Protein AF-A0A7S0BF84-F1 (afdb_monomer_lite)

pLDDT: mean 79.16, std 13.8, range [43.97, 94.81]

Organism: NCBI:txid101924

Sequence (146 aa):
MLFAQLGYFSPVFRGALLTALIGFWVVTSFFAGFVSARTYTMLGGTQRRMVTTGSAFLLSGALFSVFFISNLVLSLAGSSAAVSFFTLLTLLLIWLVVSVPLNVLGSFFGYKMEPVELPRKVNPAHRPIPEYSFMGPTAYVIVSGV

InterPro domains:
  IPR004240 Nonaspanin (TM9SF) [PF02990] (1-146)
  IPR004240 Nonaspanin (TM9SF) [PTHR10766] (1-145)

Radius of gyration: 25.15 Å; chains: 1; bounding box: 37×59×70 Å

Structure (mmCIF, N/CA/C/O backbone):
data_AF-A0A7S0BF84-F1
#
_entry.id   AF-A0A7S0BF84-F1
#
loop_
_atom_site.group_PDB
_atom_site.id
_atom_site.type_symbol
_atom_site.label_atom_id
_atom_site.label_alt_id
_atom_site.label_comp_id
_atom_site.label_asym_id
_atom_site.label_entity_id
_atom_site.label_seq_id
_atom_site.pdbx_PDB_ins_code
_atom_site.Cartn_x
_atom_site.Cartn_y
_atom_site.Cartn_z
_atom_site.occupancy
_atom_site.B_iso_or_equiv
_atom_site.auth_seq_id
_atom_site.auth_comp_id
_atom_site.auth_asym_id
_atom_site.auth_atom_id
_atom_site.pdbx_PDB_model_num
ATOM 1 N N . MET A 1 1 ? 23.321 -20.430 3.114 1.00 50.31 1 MET A N 1
ATOM 2 C CA . MET A 1 1 ? 23.919 -21.442 2.212 1.00 50.31 1 MET A CA 1
ATOM 3 C C . MET A 1 1 ? 22.917 -22.498 1.730 1.00 50.31 1 MET A C 1
ATOM 5 O O . MET A 1 1 ? 23.032 -22.895 0.581 1.00 50.31 1 MET A O 1
ATOM 9 N N . LEU A 1 2 ? 21.870 -22.853 2.496 1.00 48.66 2 LEU A N 1
ATOM 10 C CA . LEU A 1 2 ? 20.799 -23.769 2.043 1.00 48.66 2 LEU A CA 1
ATOM 11 C C . LEU A 1 2 ? 20.032 -23.288 0.785 1.00 48.66 2 LEU A C 1
ATOM 13 O O . LEU A 1 2 ? 19.742 -24.070 -0.113 1.00 48.66 2 LEU A O 1
ATOM 17 N N . PHE A 1 3 ? 19.762 -21.982 0.676 1.00 50.94 3 PHE A N 1
ATOM 18 C CA . PHE A 1 3 ? 19.034 -21.392 -0.462 1.00 50.94 3 PHE A CA 1
ATOM 19 C C . PHE A 1 3 ? 19.830 -21.342 -1.780 1.00 50.94 3 PHE A C 1
ATOM 21 O O . PHE A 1 3 ? 19.238 -21.171 -2.841 1.00 50.94 3 PHE A O 1
ATOM 28 N N . ALA A 1 4 ? 21.156 -21.514 -1.733 1.00 50.41 4 ALA A N 1
ATOM 29 C CA . ALA A 1 4 ? 21.998 -21.564 -2.931 1.00 50.41 4 ALA A CA 1
ATOM 30 C C . ALA A 1 4 ? 22.031 -22.971 -3.564 1.00 50.41 4 ALA A C 1
ATOM 32 O O . ALA A 1 4 ? 22.228 -23.090 -4.769 1.00 50.41 4 ALA A O 1
ATOM 33 N N . GLN A 1 5 ? 21.796 -24.029 -2.775 1.00 55.88 5 GLN A N 1
ATOM 34 C CA . GLN A 1 5 ? 21.856 -25.428 -3.228 1.00 55.88 5 GLN A CA 1
ATOM 35 C C . GLN A 1 5 ? 20.520 -25.959 -3.784 1.00 55.88 5 GLN A C 1
ATOM 37 O O . GLN A 1 5 ? 20.510 -26.969 -4.476 1.00 55.88 5 GLN A O 1
ATOM 42 N N . LEU A 1 6 ? 19.404 -25.255 -3.553 1.00 57.03 6 LEU A N 1
ATOM 43 C CA . LEU A 1 6 ? 18.066 -25.598 -4.071 1.00 57.03 6 LEU A CA 1
ATOM 44 C C . LEU A 1 6 ? 17.774 -25.053 -5.488 1.00 57.03 6 LEU A C 1
ATOM 46 O O . LEU A 1 6 ? 16.629 -25.058 -5.929 1.00 57.03 6 LEU A O 1
ATOM 50 N N . GLY A 1 7 ? 18.778 -24.555 -6.217 1.00 48.75 7 GLY A N 1
ATOM 51 C CA . GLY A 1 7 ? 18.631 -24.190 -7.637 1.00 48.75 7 GLY A CA 1
ATOM 52 C C . GLY A 1 7 ? 17.864 -22.891 -7.940 1.00 48.75 7 GLY A C 1
ATOM 53 O O . GLY A 1 7 ? 17.794 -22.495 -9.100 1.00 48.75 7 GLY A O 1
ATOM 54 N N . TYR A 1 8 ? 17.364 -22.170 -6.930 1.00 50.69 8 TYR A N 1
ATOM 55 C CA . TYR A 1 8 ? 16.635 -20.900 -7.110 1.00 50.69 8 TYR A CA 1
ATOM 56 C C . TYR A 1 8 ? 17.514 -19.702 -7.524 1.00 50.69 8 TYR A C 1
ATOM 58 O O . TYR A 1 8 ? 16.990 -18.685 -7.971 1.00 50.69 8 TYR A O 1
ATOM 66 N N . PHE A 1 9 ? 18.842 -19.824 -7.420 1.00 43.97 9 PHE A N 1
ATOM 67 C CA . PHE A 1 9 ? 19.818 -18.817 -7.868 1.00 43.97 9 PHE A CA 1
ATOM 68 C C . PHE A 1 9 ? 20.526 -19.191 -9.186 1.00 43.97 9 PHE A C 1
ATOM 70 O O . PHE A 1 9 ? 21.525 -18.571 -9.547 1.00 43.97 9 PHE A O 1
ATOM 77 N N . SER A 1 10 ? 20.022 -20.180 -9.937 1.00 44.97 10 SER A N 1
ATOM 78 C CA . SER A 1 10 ? 20.491 -20.407 -11.309 1.00 44.97 10 SER A CA 1
ATOM 79 C C . SER A 1 10 ? 19.922 -19.316 -12.236 1.00 44.97 10 SER A C 1
ATOM 81 O O . SER A 1 10 ? 18.714 -19.060 -12.188 1.00 44.97 10 SER A O 1
ATOM 83 N N . PRO A 1 11 ? 20.729 -18.678 -13.112 1.00 49.19 11 PRO A N 1
ATOM 84 C CA . PRO A 1 11 ? 20.317 -17.591 -14.018 1.00 49.19 11 PRO A CA 1
ATOM 85 C C . PRO A 1 11 ? 19.217 -17.963 -15.037 1.00 49.19 11 PRO A C 1
ATOM 87 O O . PRO A 1 11 ? 18.827 -17.128 -15.852 1.00 49.19 11 PRO A O 1
ATOM 90 N N . VAL A 1 12 ? 18.690 -19.186 -14.959 1.00 48.44 12 VAL A N 1
ATOM 91 C CA . VAL A 1 12 ? 17.553 -19.727 -15.713 1.00 48.44 12 VAL A CA 1
ATOM 92 C C . VAL A 1 12 ? 16.196 -19.351 -15.073 1.00 48.44 12 VAL A C 1
ATOM 94 O O . VAL A 1 12 ? 15.194 -19.277 -15.774 1.00 48.44 12 VAL A O 1
ATOM 97 N N . PHE A 1 13 ? 16.156 -18.990 -13.779 1.00 54.31 13 PHE A N 1
ATOM 98 C CA . PHE A 1 13 ? 14.941 -18.590 -13.033 1.00 54.31 13 PHE A CA 1
ATOM 99 C C . PHE A 1 13 ? 14.792 -17.072 -12.808 1.00 54.31 13 PHE A C 1
ATOM 101 O O . PHE A 1 13 ? 14.047 -16.642 -11.926 1.00 54.31 13 PHE A O 1
ATOM 108 N N . ARG A 1 14 ? 15.479 -16.226 -13.588 1.00 55.47 14 ARG A N 1
ATOM 109 C CA . ARG A 1 14 ? 15.479 -14.754 -13.401 1.00 55.47 14 ARG A CA 1
ATOM 110 C C . ARG A 1 14 ? 14.073 -14.145 -13.308 1.00 55.47 14 ARG A C 1
ATOM 112 O O . ARG A 1 14 ? 13.854 -13.237 -12.514 1.00 55.47 14 ARG A O 1
ATOM 119 N N . GLY A 1 15 ? 13.119 -14.674 -14.073 1.00 64.69 15 GLY A N 1
ATOM 120 C CA . GLY A 1 15 ? 11.716 -14.261 -13.992 1.00 64.69 15 GLY A CA 1
ATOM 121 C C . GLY A 1 15 ? 10.994 -14.782 -12.746 1.00 64.69 15 GLY A C 1
ATOM 122 O O . GLY A 1 15 ? 10.244 -14.033 -12.130 1.00 64.69 15 GLY A O 1
ATOM 123 N N . ALA A 1 16 ? 11.262 -16.026 -12.335 1.00 73.12 16 ALA A N 1
ATOM 124 C CA . ALA A 1 16 ? 10.571 -16.672 -11.218 1.00 73.12 16 ALA A CA 1
ATOM 125 C C . ALA A 1 16 ? 10.861 -15.989 -9.872 1.00 73.12 16 ALA A C 1
ATOM 127 O O . ALA A 1 16 ? 9.954 -15.821 -9.055 1.00 73.12 16 ALA A O 1
ATOM 128 N N . LEU A 1 17 ? 12.104 -15.538 -9.660 1.00 78.38 17 LEU A N 1
ATOM 129 C CA . LEU A 1 17 ? 12.471 -14.764 -8.471 1.00 78.38 17 LEU A CA 1
ATOM 130 C C . LEU A 1 17 ? 11.733 -13.416 -8.435 1.00 78.38 17 LEU A C 1
ATOM 132 O O . LEU A 1 17 ? 11.175 -13.049 -7.404 1.00 78.38 17 LEU A O 1
ATOM 136 N N . LEU A 1 18 ? 11.679 -12.700 -9.564 1.00 77.12 18 LEU A N 1
ATOM 137 C CA . LEU A 1 18 ? 10.965 -11.423 -9.663 1.00 77.12 18 LEU A CA 1
ATOM 138 C C . LEU A 1 18 ? 9.465 -11.595 -9.407 1.00 77.12 18 LEU A C 1
ATOM 140 O O . LEU A 1 18 ? 8.887 -10.839 -8.629 1.00 77.12 18 LEU A O 1
ATOM 144 N N . THR A 1 19 ? 8.835 -12.620 -9.985 1.00 80.69 19 THR A N 1
ATOM 145 C CA . THR A 1 19 ? 7.419 -12.913 -9.727 1.00 80.69 19 THR A CA 1
ATOM 146 C C . THR A 1 19 ? 7.166 -13.323 -8.278 1.00 80.69 19 THR A C 1
ATOM 148 O O . THR A 1 19 ? 6.162 -12.909 -7.702 1.00 80.69 19 THR A O 1
ATOM 151 N N . ALA A 1 20 ? 8.081 -14.074 -7.653 1.00 84.94 20 ALA A N 1
ATOM 152 C CA . ALA A 1 20 ? 7.976 -14.441 -6.242 1.00 84.94 20 ALA A CA 1
ATOM 153 C C . ALA A 1 20 ? 8.083 -13.213 -5.323 1.00 84.94 20 ALA A C 1
ATOM 155 O O . ALA A 1 20 ? 7.303 -13.086 -4.381 1.00 84.94 20 ALA A O 1
ATOM 156 N N . LEU A 1 21 ? 8.992 -12.278 -5.622 1.00 85.00 21 LEU A N 1
ATOM 157 C CA . LEU A 1 21 ? 9.126 -11.016 -4.889 1.00 85.00 21 LEU A CA 1
ATOM 158 C C . LEU A 1 21 ? 7.877 -10.137 -5.023 1.00 85.00 21 LEU A C 1
ATOM 160 O O . LEU A 1 21 ? 7.414 -9.591 -4.025 1.00 85.00 21 LEU A O 1
ATOM 164 N N . ILE A 1 22 ? 7.295 -10.043 -6.224 1.00 85.44 22 ILE A N 1
ATOM 165 C CA . ILE A 1 22 ? 6.030 -9.323 -6.441 1.00 85.44 22 ILE A CA 1
ATOM 166 C C . ILE A 1 22 ? 4.899 -9.979 -5.638 1.00 85.44 22 ILE A C 1
ATOM 168 O O . ILE A 1 22 ? 4.145 -9.286 -4.959 1.00 85.44 22 ILE A O 1
ATOM 172 N N . GLY A 1 23 ? 4.803 -11.312 -5.652 1.00 87.06 23 GLY A N 1
ATOM 173 C CA . GLY A 1 23 ? 3.825 -12.044 -4.844 1.00 87.06 23 GLY A CA 1
ATOM 174 C C . GLY A 1 23 ? 4.000 -11.797 -3.344 1.00 87.06 23 GLY A C 1
ATOM 175 O O . GLY A 1 23 ? 3.033 -11.501 -2.644 1.00 87.06 23 GLY A O 1
ATOM 176 N N . PHE A 1 24 ? 5.240 -11.837 -2.853 1.00 88.44 24 PHE A N 1
ATOM 177 C CA . PHE A 1 24 ? 5.559 -11.533 -1.461 1.00 88.44 24 PHE A CA 1
ATOM 178 C C . PHE A 1 24 ? 5.184 -10.094 -1.083 1.00 88.44 24 PHE A C 1
ATOM 180 O O . PHE A 1 24 ? 4.622 -9.860 -0.012 1.00 88.44 24 PHE A O 1
ATOM 187 N N . TRP A 1 25 ? 5.433 -9.134 -1.974 1.00 87.19 25 TRP A N 1
ATOM 188 C CA . TRP A 1 25 ? 5.040 -7.737 -1.796 1.00 87.19 25 TRP A CA 1
ATOM 189 C C . TRP A 1 25 ? 3.513 -7.564 -1.703 1.00 87.19 25 TRP A C 1
ATOM 191 O O . TRP A 1 25 ? 3.007 -6.849 -0.833 1.00 87.19 25 TRP A O 1
ATOM 201 N N . VAL A 1 26 ? 2.749 -8.289 -2.526 1.00 89.69 26 VAL A N 1
ATOM 202 C CA . VAL A 1 26 ? 1.282 -8.310 -2.424 1.00 89.69 26 VAL A CA 1
ATOM 203 C C . VAL A 1 26 ? 0.845 -8.894 -1.077 1.00 89.69 26 VAL A C 1
ATOM 205 O O . VAL A 1 26 ? 0.072 -8.257 -0.370 1.00 89.69 26 VAL A O 1
ATOM 208 N N . VAL A 1 27 ? 1.375 -10.046 -0.656 1.00 90.19 27 VAL A N 1
ATOM 209 C CA . VAL A 1 27 ? 0.996 -10.682 0.624 1.00 90.19 27 VAL A CA 1
ATOM 210 C C . VAL A 1 27 ? 1.324 -9.790 1.823 1.00 90.19 27 VAL A C 1
ATOM 212 O O . VAL A 1 27 ? 0.500 -9.616 2.722 1.00 90.19 27 VAL A O 1
ATOM 215 N N . THR A 1 28 ? 2.503 -9.170 1.833 1.00 89.88 28 THR A N 1
ATOM 216 C CA . THR A 1 28 ? 2.903 -8.240 2.900 1.00 89.88 28 THR A CA 1
ATOM 217 C C . THR A 1 28 ? 2.033 -6.982 2.953 1.00 89.88 28 THR A C 1
ATOM 219 O O . THR A 1 28 ? 1.890 -6.407 4.031 1.00 89.88 28 THR A O 1
ATOM 222 N N . SER A 1 29 ? 1.355 -6.606 1.862 1.00 91.38 29 SER A N 1
ATOM 223 C CA . SER A 1 29 ? 0.387 -5.498 1.857 1.00 91.38 29 SER A CA 1
ATOM 224 C C . SER A 1 29 ? -0.800 -5.750 2.798 1.00 91.38 29 SER A C 1
ATOM 226 O O . SER A 1 29 ? -1.245 -4.826 3.478 1.00 91.38 29 SER A O 1
ATOM 228 N N . PHE A 1 30 ? -1.276 -6.999 2.905 1.00 92.69 30 PHE A N 1
ATOM 229 C CA . PHE A 1 30 ? -2.328 -7.377 3.858 1.00 92.69 30 PHE A CA 1
ATOM 230 C C . PHE A 1 30 ? -1.871 -7.177 5.308 1.00 92.69 30 PHE A C 1
ATOM 232 O O . PHE A 1 30 ? -2.554 -6.536 6.109 1.00 92.69 30 PHE A O 1
ATOM 239 N N . PHE A 1 31 ? -0.687 -7.700 5.640 1.00 91.75 31 PHE A N 1
ATOM 240 C CA . PHE A 1 31 ? -0.122 -7.597 6.985 1.00 91.75 31 PHE A CA 1
ATOM 241 C C . PHE A 1 31 ? 0.173 -6.146 7.368 1.00 91.75 31 PHE A C 1
ATOM 243 O O . PHE A 1 31 ? -0.101 -5.753 8.500 1.00 91.75 31 PHE A O 1
ATOM 250 N N . ALA A 1 32 ? 0.662 -5.335 6.428 1.00 92.00 32 ALA A N 1
ATOM 251 C CA . ALA A 1 32 ? 0.883 -3.911 6.645 1.00 92.00 32 ALA A CA 1
ATOM 252 C C . ALA A 1 32 ? -0.416 -3.186 7.033 1.00 92.00 32 ALA A C 1
ATOM 254 O O . ALA A 1 32 ? -0.425 -2.440 8.013 1.00 92.00 32 ALA A O 1
ATOM 255 N N . GLY A 1 33 ? -1.518 -3.454 6.322 1.00 91.88 33 GLY A N 1
ATOM 256 C CA . GLY A 1 33 ? -2.834 -2.900 6.645 1.00 91.88 33 GLY A CA 1
ATOM 257 C C . GLY A 1 33 ? -3.381 -3.377 7.991 1.00 91.88 33 GLY A C 1
ATOM 258 O O . GLY A 1 33 ? -3.952 -2.590 8.748 1.00 91.88 33 GLY A O 1
ATOM 259 N N . PHE A 1 34 ? -3.178 -4.652 8.326 1.00 92.12 34 PHE A N 1
ATOM 260 C CA . PHE A 1 34 ? -3.600 -5.219 9.607 1.00 92.12 34 PHE A CA 1
ATOM 261 C C . PHE A 1 34 ? -2.847 -4.600 10.793 1.00 92.12 34 PHE A C 1
ATOM 263 O O . PHE A 1 34 ? -3.463 -4.162 11.767 1.00 92.12 34 PHE A O 1
ATOM 270 N N . VAL A 1 35 ? -1.516 -4.527 10.706 1.00 90.75 35 VAL A N 1
ATOM 271 C CA . VAL A 1 35 ? -0.668 -3.972 11.769 1.00 90.75 35 VAL A CA 1
ATOM 272 C C . VAL A 1 35 ? -0.921 -2.474 11.934 1.00 90.75 35 VAL A C 1
ATOM 274 O O . VAL A 1 35 ? -1.099 -2.024 13.064 1.00 90.75 35 VAL A O 1
ATOM 277 N N . SER A 1 36 ? -1.028 -1.708 10.839 1.00 91.31 36 SER A N 1
ATOM 278 C CA . SER A 1 36 ? -1.312 -0.267 10.908 1.00 91.31 36 SER A CA 1
ATOM 279 C C . SER A 1 36 ? -2.646 0.016 11.605 1.00 91.31 36 SER A C 1
ATOM 281 O O . SER A 1 36 ? -2.720 0.876 12.486 1.00 91.31 36 SER A O 1
ATOM 283 N N . ALA A 1 37 ? -3.687 -0.759 11.283 1.00 90.81 37 ALA A N 1
ATOM 284 C CA . ALA A 1 37 ? -4.995 -0.650 11.911 1.00 90.81 37 ALA A CA 1
ATOM 285 C C . ALA A 1 37 ? -4.947 -0.980 13.410 1.00 90.81 37 ALA A C 1
ATOM 287 O O . ALA A 1 37 ? -5.554 -0.262 14.211 1.00 90.81 37 ALA A O 1
ATOM 288 N N . ARG A 1 38 ? -4.195 -2.015 13.809 1.00 88.19 38 ARG A N 1
ATOM 289 C CA . ARG A 1 38 ? -4.034 -2.410 15.219 1.00 88.19 38 ARG A CA 1
ATOM 290 C C . ARG A 1 38 ? -3.299 -1.342 16.017 1.00 88.19 38 ARG A C 1
ATOM 292 O O . ARG A 1 38 ? -3.821 -0.894 17.035 1.00 88.19 38 ARG A O 1
ATOM 299 N N . THR A 1 39 ? -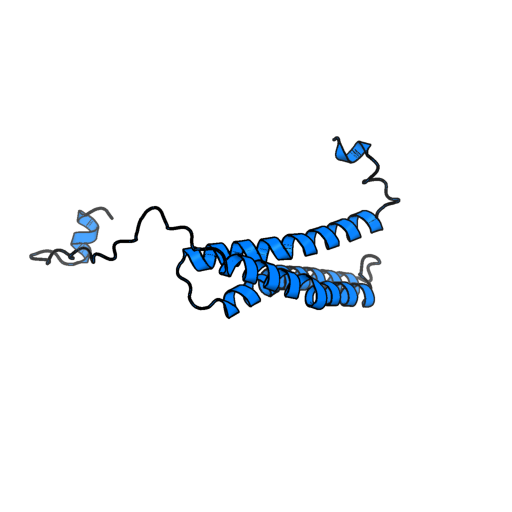2.148 -0.882 15.535 1.00 86.88 39 THR A N 1
ATOM 300 C CA . THR A 1 39 ? -1.359 0.153 16.213 1.00 86.88 39 THR A CA 1
ATOM 301 C C . THR A 1 39 ? -2.138 1.463 16.322 1.00 86.88 39 THR A C 1
ATOM 303 O O . THR A 1 39 ? -2.175 2.062 17.392 1.00 86.88 39 THR A O 1
ATOM 306 N N . TYR A 1 40 ? -2.834 1.886 15.262 1.00 88.38 40 TYR A N 1
ATOM 307 C CA . TYR A 1 40 ? -3.632 3.114 15.298 1.00 88.38 40 TYR A CA 1
ATOM 308 C C . TYR A 1 40 ? -4.814 3.030 16.272 1.00 88.38 40 TYR A C 1
ATOM 310 O O . TYR A 1 40 ? -5.122 3.996 16.969 1.00 88.38 40 TYR A O 1
ATOM 318 N N . THR A 1 41 ? -5.446 1.859 16.363 1.00 85.62 41 THR A N 1
ATOM 319 C CA . THR A 1 41 ? -6.550 1.622 17.301 1.00 85.62 41 THR A CA 1
ATOM 320 C C . THR A 1 41 ? -6.061 1.585 18.753 1.00 85.62 41 THR A C 1
ATOM 322 O O . THR A 1 41 ? -6.723 2.143 19.622 1.00 85.62 41 THR A O 1
ATOM 325 N N . MET A 1 42 ? -4.879 1.012 19.022 1.00 83.56 42 MET A N 1
ATOM 326 C CA . MET A 1 42 ? -4.246 1.038 20.355 1.00 83.56 42 MET A CA 1
ATOM 327 C C . MET A 1 42 ? -3.906 2.461 20.820 1.00 83.56 42 MET A C 1
ATOM 329 O O . MET A 1 42 ? -3.960 2.750 22.010 1.00 83.56 42 MET A O 1
ATOM 333 N N . LEU A 1 43 ? -3.585 3.362 19.888 1.00 84.12 43 LEU A N 1
ATOM 334 C CA . LEU A 1 43 ? -3.286 4.770 20.171 1.00 84.12 43 LEU A CA 1
ATOM 335 C C . LEU A 1 43 ? -4.544 5.641 20.368 1.00 84.12 43 LEU A C 1
ATOM 337 O O . LEU A 1 43 ? -4.419 6.844 20.575 1.00 84.12 43 LEU A O 1
ATOM 341 N N . GLY A 1 44 ? -5.752 5.069 20.282 1.00 80.69 44 GLY A N 1
ATOM 342 C CA . GLY A 1 44 ? -7.009 5.820 20.403 1.00 80.69 44 GLY A CA 1
ATOM 343 C C . GLY A 1 44 ? -7.335 6.693 19.185 1.00 80.69 44 GLY A C 1
ATOM 344 O O . GLY A 1 44 ? -8.114 7.639 19.285 1.00 80.69 44 GLY A O 1
ATOM 345 N N . GLY A 1 45 ? -6.738 6.401 18.026 1.00 81.31 45 GLY A N 1
ATOM 346 C CA . GLY A 1 45 ? -6.925 7.182 16.810 1.00 81.31 45 GLY A CA 1
ATOM 347 C C . GLY A 1 45 ? -8.341 7.073 16.227 1.00 81.31 45 GLY A C 1
ATOM 348 O O . GLY A 1 45 ? -8.882 5.981 16.043 1.00 81.31 45 GLY A O 1
ATOM 349 N N . THR A 1 46 ? -8.941 8.212 15.872 1.00 81.06 46 THR A N 1
ATOM 350 C CA . THR A 1 46 ? -10.307 8.291 15.319 1.00 81.06 46 THR A CA 1
ATOM 351 C C . THR A 1 46 ? -10.342 8.294 13.784 1.00 81.06 46 THR A C 1
ATOM 353 O O . THR A 1 46 ? -11.312 7.836 13.177 1.00 81.06 46 THR A O 1
ATOM 356 N N . GLN A 1 47 ? -9.272 8.736 13.116 1.00 88.38 47 GLN A N 1
ATOM 357 C CA . GLN A 1 47 ? -9.205 8.903 11.658 1.00 88.38 47 GLN A CA 1
ATOM 358 C C . GLN A 1 47 ? -8.735 7.638 10.921 1.00 88.38 47 GLN A C 1
ATOM 360 O O . GLN A 1 47 ? -7.692 7.603 10.270 1.00 88.38 47 GLN A O 1
ATOM 365 N N . ARG A 1 48 ? -9.556 6.583 10.956 1.00 86.06 48 ARG A N 1
ATOM 366 C CA . ARG A 1 48 ? -9.246 5.280 10.327 1.00 86.06 48 ARG A CA 1
ATOM 367 C C . ARG A 1 48 ? -9.031 5.354 8.812 1.00 86.06 48 ARG A C 1
ATOM 369 O O . ARG A 1 48 ? -8.163 4.671 8.273 1.00 86.06 48 ARG A O 1
ATOM 376 N N . ARG A 1 49 ? -9.798 6.208 8.119 1.00 86.75 49 ARG A N 1
ATOM 377 C CA . ARG A 1 49 ? -9.718 6.358 6.654 1.00 86.75 49 ARG A CA 1
ATOM 378 C C . ARG A 1 49 ? -8.329 6.810 6.214 1.00 86.75 49 ARG A C 1
ATOM 380 O O . ARG A 1 49 ? -7.751 6.169 5.351 1.00 86.75 49 ARG A O 1
ATOM 387 N N . MET A 1 50 ? -7.797 7.855 6.849 1.00 87.69 50 MET A N 1
ATOM 388 C CA . MET A 1 50 ? -6.516 8.460 6.481 1.00 87.69 50 MET A CA 1
ATOM 389 C C . MET A 1 50 ? -5.335 7.527 6.762 1.00 87.69 50 MET A C 1
ATOM 391 O O . MET A 1 50 ? -4.398 7.470 5.973 1.00 87.69 50 MET A O 1
ATOM 395 N N . VAL A 1 51 ? -5.404 6.742 7.840 1.00 89.81 51 VAL A N 1
ATOM 396 C CA . VAL A 1 51 ? -4.385 5.726 8.137 1.00 89.81 51 VAL A CA 1
ATOM 397 C C . VAL A 1 51 ? -4.416 4.585 7.131 1.00 89.81 51 VAL A C 1
ATOM 399 O O . VAL A 1 51 ? -3.358 4.167 6.676 1.00 89.81 51 VAL A O 1
ATOM 402 N N . THR A 1 52 ? -5.606 4.124 6.738 1.00 90.12 52 THR A N 1
ATOM 403 C CA . THR A 1 52 ? -5.749 3.031 5.764 1.00 90.12 52 THR A CA 1
ATOM 404 C C . THR A 1 52 ? -5.239 3.441 4.379 1.00 90.12 52 THR A C 1
ATOM 406 O O . THR A 1 52 ? -4.486 2.700 3.749 1.00 90.12 52 THR A O 1
ATOM 409 N N . THR A 1 53 ? -5.590 4.639 3.892 1.00 90.12 53 THR A N 1
ATOM 410 C CA . THR A 1 53 ? -5.016 5.152 2.635 1.00 90.12 53 THR A CA 1
ATOM 411 C C . THR A 1 53 ? -3.528 5.453 2.782 1.00 90.12 53 THR A C 1
ATOM 413 O O . THR A 1 53 ? -2.752 5.117 1.893 1.00 90.12 53 THR A O 1
ATOM 416 N N . GLY A 1 54 ? -3.095 6.010 3.913 1.00 89.25 54 GLY A N 1
ATOM 417 C CA . GLY A 1 54 ? -1.681 6.244 4.196 1.00 89.25 54 GLY A CA 1
ATOM 418 C C . GLY A 1 54 ? -0.849 4.961 4.127 1.00 89.25 54 GLY A C 1
ATOM 419 O O . GLY A 1 54 ? 0.162 4.930 3.428 1.00 89.25 54 GLY A O 1
ATOM 420 N N . SER A 1 55 ? -1.290 3.874 4.768 1.00 89.81 55 SER A N 1
ATOM 421 C CA . SER A 1 55 ? -0.567 2.595 4.759 1.00 89.81 55 SER A CA 1
ATOM 422 C C . SER A 1 55 ? -0.549 1.914 3.392 1.00 89.81 55 SER A C 1
ATOM 424 O O . SER A 1 55 ? 0.390 1.174 3.107 1.00 89.81 55 SER A O 1
ATOM 426 N N . ALA A 1 56 ? -1.550 2.157 2.543 1.00 89.88 56 ALA A N 1
ATOM 427 C CA . ALA A 1 56 ? -1.607 1.609 1.187 1.00 89.88 56 ALA A CA 1
ATOM 428 C C . ALA A 1 56 ? -0.738 2.379 0.179 1.00 89.88 56 ALA A C 1
ATOM 430 O O . ALA A 1 56 ? -0.180 1.769 -0.739 1.00 89.88 56 ALA A O 1
ATOM 431 N N . PHE A 1 57 ? -0.610 3.700 0.349 1.00 91.19 57 PHE A N 1
ATOM 432 C CA . PHE A 1 57 ? 0.038 4.564 -0.638 1.00 91.19 57 PHE A CA 1
ATOM 433 C C . PHE A 1 57 ? 1.437 5.043 -0.261 1.00 91.19 57 PHE A C 1
ATOM 435 O O . PHE A 1 57 ? 2.272 5.149 -1.153 1.00 91.19 57 PHE A O 1
ATOM 442 N N . LEU A 1 58 ? 1.730 5.320 1.013 1.00 89.56 58 LEU A N 1
ATOM 443 C CA . LEU A 1 58 ? 2.990 5.975 1.386 1.00 89.56 58 LEU A CA 1
ATOM 444 C C . LEU A 1 58 ? 4.209 5.114 1.049 1.00 89.56 58 LEU A C 1
ATOM 446 O O . LEU A 1 58 ? 5.086 5.552 0.308 1.00 89.56 58 LEU A O 1
ATOM 450 N N . LEU A 1 59 ? 4.254 3.879 1.554 1.00 86.88 59 LEU A N 1
ATOM 451 C CA . LEU A 1 59 ? 5.409 3.002 1.353 1.00 86.88 59 LEU A CA 1
ATOM 452 C C . LEU A 1 59 ? 5.530 2.564 -0.112 1.00 86.88 59 LEU A C 1
ATOM 454 O O . LEU A 1 59 ? 6.579 2.725 -0.732 1.00 86.88 59 LEU A O 1
ATOM 458 N N . SER A 1 60 ? 4.444 2.045 -0.681 1.00 87.88 60 SER A N 1
ATOM 459 C CA . SER A 1 60 ? 4.414 1.555 -2.060 1.00 87.88 60 SER A CA 1
ATOM 460 C C . SER A 1 60 ? 4.638 2.668 -3.087 1.00 87.88 60 SER A C 1
ATOM 462 O O . SER A 1 60 ? 5.378 2.476 -4.048 1.00 87.88 60 SER A O 1
ATOM 464 N N . GLY A 1 61 ? 4.062 3.851 -2.862 1.00 89.25 61 GLY A N 1
ATOM 465 C CA . GLY A 1 61 ? 4.241 5.016 -3.724 1.00 89.25 61 GLY A CA 1
ATOM 466 C C . GLY A 1 61 ? 5.653 5.590 -3.650 1.00 89.25 61 GLY A C 1
ATOM 467 O O . GLY A 1 61 ? 6.205 5.960 -4.685 1.00 89.25 61 GLY A O 1
ATOM 468 N N . ALA A 1 62 ? 6.282 5.600 -2.468 1.00 90.94 62 ALA A N 1
ATOM 469 C CA . ALA A 1 62 ? 7.684 5.991 -2.331 1.00 90.94 62 ALA A CA 1
ATOM 470 C C . ALA A 1 62 ? 8.610 5.028 -3.092 1.00 90.94 62 ALA A C 1
ATOM 472 O O . ALA A 1 62 ? 9.452 5.475 -3.869 1.00 90.94 62 ALA A O 1
ATOM 473 N N . LEU A 1 63 ? 8.410 3.713 -2.940 1.00 89.19 63 LEU A N 1
ATOM 474 C CA . LEU A 1 63 ? 9.180 2.698 -3.668 1.00 89.19 63 LEU A CA 1
ATOM 475 C C . LEU A 1 63 ? 9.001 2.820 -5.186 1.00 89.19 63 LEU A C 1
ATOM 477 O O . LEU A 1 63 ? 9.987 2.800 -5.923 1.00 89.19 63 LEU A O 1
ATOM 481 N N . PHE A 1 64 ? 7.762 2.998 -5.653 1.00 89.25 64 PHE A N 1
ATOM 482 C CA . PHE A 1 64 ? 7.475 3.201 -7.072 1.00 89.25 64 PHE A CA 1
ATOM 483 C C . PHE A 1 64 ? 8.123 4.483 -7.604 1.00 89.25 64 PHE A C 1
ATOM 485 O O . PHE A 1 64 ? 8.691 4.468 -8.690 1.00 89.25 64 PHE A O 1
ATOM 492 N N . SER A 1 65 ? 8.099 5.572 -6.833 1.00 90.50 65 SER A N 1
ATOM 493 C CA . SER A 1 65 ? 8.725 6.845 -7.213 1.00 90.50 65 SER A CA 1
ATOM 494 C C . SER A 1 65 ? 10.238 6.708 -7.374 1.00 90.50 65 SER A C 1
ATOM 496 O O . SER A 1 65 ? 10.786 7.136 -8.387 1.00 90.50 65 SER A O 1
ATOM 498 N N . VAL A 1 66 ? 10.914 6.066 -6.414 1.00 91.56 66 VAL A N 1
ATOM 499 C CA . VAL A 1 66 ? 12.359 5.807 -6.502 1.00 91.56 66 VAL A CA 1
ATOM 500 C C . VAL A 1 66 ? 12.669 4.944 -7.722 1.00 91.56 66 VAL A C 1
ATOM 502 O O . VAL A 1 66 ? 13.529 5.305 -8.522 1.00 91.56 66 VAL A O 1
ATOM 505 N N . PHE A 1 67 ? 11.925 3.852 -7.914 1.00 88.69 67 PHE A N 1
ATOM 506 C CA . PHE A 1 67 ? 12.092 2.974 -9.069 1.00 88.69 67 PHE A CA 1
ATOM 507 C C . PHE A 1 67 ? 11.866 3.705 -10.397 1.00 88.69 67 PHE A C 1
ATOM 509 O O . PHE A 1 67 ? 12.640 3.536 -11.336 1.00 88.69 67 PHE A O 1
ATOM 516 N N . PHE A 1 68 ? 10.842 4.554 -10.472 1.00 89.25 68 PHE A N 1
ATOM 517 C CA . PHE A 1 68 ? 10.519 5.346 -11.651 1.00 89.25 68 PHE A CA 1
ATOM 518 C C . PHE A 1 68 ? 11.627 6.349 -11.986 1.00 89.25 68 PHE A C 1
ATOM 520 O O . PHE A 1 68 ? 12.044 6.427 -13.139 1.00 89.25 68 PHE A O 1
ATOM 527 N N . ILE A 1 69 ? 12.155 7.066 -10.988 1.00 90.88 69 ILE A N 1
ATOM 528 C CA . ILE A 1 69 ? 13.275 7.998 -11.176 1.00 90.88 69 ILE A CA 1
ATOM 529 C C . ILE A 1 69 ? 14.523 7.239 -11.638 1.00 90.88 69 ILE A C 1
ATOM 531 O O . ILE A 1 69 ? 15.153 7.641 -12.615 1.00 90.88 69 ILE A O 1
ATOM 535 N N . SER A 1 70 ? 14.861 6.115 -10.998 1.00 89.69 70 SER A N 1
ATOM 536 C CA . SER A 1 70 ? 15.974 5.266 -11.436 1.00 89.69 70 SER A CA 1
ATOM 537 C C . SER A 1 70 ? 15.786 4.776 -12.875 1.00 89.69 70 SER A C 1
ATOM 539 O O . SER A 1 70 ? 16.729 4.821 -13.664 1.00 89.69 70 SER A O 1
ATOM 541 N N . ASN A 1 71 ? 14.568 4.370 -13.247 1.00 89.62 71 ASN A N 1
ATOM 542 C CA . ASN A 1 71 ? 14.251 3.943 -14.606 1.00 89.62 71 ASN A CA 1
ATOM 543 C C . ASN A 1 71 ? 14.363 5.087 -15.625 1.00 89.62 71 ASN A C 1
ATOM 545 O O . ASN A 1 71 ? 14.827 4.871 -16.741 1.00 89.62 71 ASN A O 1
ATOM 549 N N . LEU A 1 72 ? 13.981 6.308 -15.243 1.00 88.06 72 LEU A N 1
ATOM 550 C CA . LEU A 1 72 ? 14.111 7.499 -16.081 1.00 88.06 72 LEU A CA 1
ATOM 551 C C . LEU A 1 72 ? 15.587 7.818 -16.354 1.00 88.06 72 LEU A C 1
ATOM 553 O O . LEU A 1 72 ? 15.960 8.041 -17.504 1.00 88.06 72 LEU A O 1
ATOM 557 N N . VAL A 1 73 ? 16.444 7.750 -15.331 1.00 89.88 73 VAL A N 1
ATOM 558 C CA . VAL A 1 73 ? 17.901 7.925 -15.481 1.00 89.88 73 VAL A CA 1
ATOM 559 C C . VAL A 1 73 ? 18.500 6.850 -16.395 1.00 89.88 73 VAL A C 1
ATOM 561 O O . VAL A 1 73 ? 19.269 7.169 -17.299 1.00 89.88 73 VAL A O 1
ATOM 564 N N . LEU A 1 74 ? 18.115 5.583 -16.209 1.00 88.38 74 LEU A N 1
ATOM 565 C CA . LEU A 1 74 ? 18.549 4.463 -17.056 1.00 88.38 74 LEU A CA 1
ATOM 566 C C . LEU A 1 74 ? 18.121 4.636 -18.518 1.00 88.38 74 LEU A C 1
ATOM 568 O O . LEU A 1 74 ? 18.903 4.349 -19.425 1.00 88.38 74 LEU A O 1
ATOM 572 N N . SER A 1 75 ? 16.900 5.130 -18.736 1.00 85.31 75 SER A N 1
ATOM 573 C CA . SER A 1 75 ? 16.368 5.409 -20.068 1.00 85.31 75 SER A CA 1
ATOM 574 C C . SER A 1 75 ? 17.127 6.543 -20.759 1.00 85.31 75 SER A C 1
ATOM 576 O O . SER A 1 75 ? 17.411 6.432 -21.947 1.00 85.31 75 SER A O 1
ATOM 578 N N . LEU A 1 76 ? 17.480 7.612 -20.036 1.00 85.94 76 LEU A N 1
ATOM 579 C CA . LEU A 1 76 ? 18.285 8.717 -20.576 1.00 85.94 76 LEU A CA 1
ATOM 580 C C . LEU A 1 76 ? 19.715 8.279 -20.914 1.00 85.94 76 LEU A C 1
ATOM 582 O O . LEU A 1 76 ? 20.280 8.738 -21.902 1.00 85.94 76 LEU A O 1
ATOM 586 N N . ALA A 1 77 ? 20.286 7.367 -20.126 1.00 86.81 77 ALA A N 1
ATOM 587 C CA . ALA A 1 77 ? 21.608 6.797 -20.372 1.00 86.81 77 ALA A CA 1
ATOM 588 C C . ALA A 1 77 ? 21.639 5.779 -21.533 1.00 86.81 77 ALA A C 1
ATOM 590 O O . ALA A 1 77 ? 22.699 5.224 -21.820 1.00 86.81 77 ALA A O 1
ATOM 591 N N . GLY A 1 78 ? 20.499 5.487 -22.177 1.00 80.50 78 GLY A N 1
ATOM 592 C CA . GLY A 1 78 ? 20.404 4.491 -23.250 1.00 80.50 78 GLY A CA 1
ATOM 593 C C . GLY A 1 78 ? 20.712 3.061 -22.792 1.00 80.50 78 GLY A C 1
ATOM 594 O O . GLY A 1 78 ? 21.079 2.212 -23.602 1.00 80.50 78 GLY A O 1
ATOM 595 N N . SER A 1 79 ? 20.605 2.786 -21.489 1.00 79.81 79 SER A N 1
ATOM 596 C CA . SER A 1 79 ? 20.987 1.497 -20.916 1.00 79.81 79 SER A CA 1
ATOM 597 C C . SER A 1 79 ? 19.961 0.416 -21.250 1.00 79.81 79 SER A C 1
ATOM 599 O O . SER A 1 79 ? 18.761 0.601 -21.055 1.00 79.81 79 SER A O 1
ATOM 601 N N . SER A 1 80 ? 20.426 -0.769 -21.656 1.00 74.12 80 SER A N 1
ATOM 602 C CA . SER A 1 80 ? 19.570 -1.950 -21.871 1.00 74.12 80 SER A CA 1
ATOM 603 C C . SER A 1 80 ? 18.932 -2.495 -20.584 1.00 74.12 80 SER A C 1
ATOM 605 O O . SER A 1 80 ? 18.120 -3.412 -20.648 1.00 74.12 80 SER A O 1
ATOM 607 N N . ALA A 1 81 ? 19.295 -1.949 -19.418 1.00 74.56 81 ALA A N 1
ATOM 608 C CA . ALA A 1 81 ? 18.638 -2.230 -18.145 1.00 74.56 81 ALA A CA 1
ATOM 609 C C . ALA A 1 81 ? 17.387 -1.361 -17.899 1.00 74.56 81 ALA A C 1
ATOM 611 O O . ALA A 1 81 ? 16.714 -1.551 -16.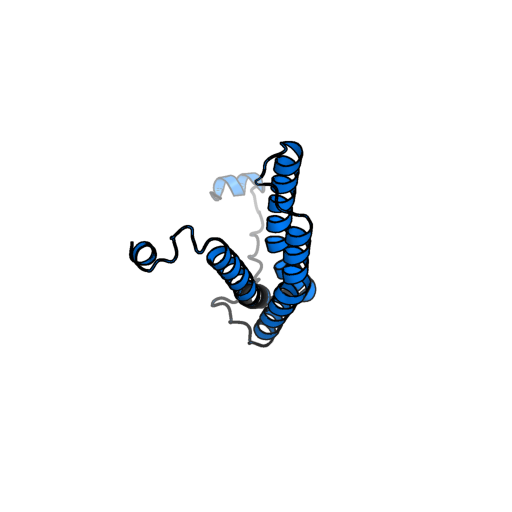885 1.00 74.56 81 ALA A O 1
ATOM 612 N N . ALA A 1 82 ? 17.065 -0.420 -18.797 1.00 81.50 82 ALA A N 1
ATOM 613 C CA . ALA A 1 82 ? 15.816 0.328 -18.735 1.00 81.50 82 ALA A CA 1
ATOM 614 C C . ALA A 1 82 ? 14.621 -0.621 -18.906 1.00 81.50 82 ALA A C 1
ATOM 616 O O . ALA A 1 82 ? 14.530 -1.404 -19.854 1.00 81.50 82 ALA A O 1
ATOM 617 N N . VAL A 1 83 ? 13.692 -0.551 -17.962 1.00 81.38 83 VAL A N 1
ATOM 618 C CA . VAL A 1 83 ? 12.491 -1.375 -17.940 1.00 81.38 83 VAL A CA 1
ATOM 619 C C . VAL A 1 83 ? 11.474 -0.810 -18.928 1.00 81.38 83 VAL A C 1
ATOM 621 O O . VAL A 1 83 ? 11.252 0.400 -19.003 1.00 81.38 83 VAL A O 1
ATOM 624 N N . SER A 1 84 ? 10.842 -1.705 -19.691 1.00 84.12 84 SER A N 1
ATOM 625 C CA . SER A 1 84 ? 9.847 -1.327 -20.696 1.00 84.12 84 SER A CA 1
ATOM 626 C C . SER A 1 84 ? 8.622 -0.646 -20.068 1.00 84.12 84 SER A C 1
ATOM 628 O O . SER A 1 84 ? 8.217 -0.962 -18.945 1.00 84.12 84 SER A O 1
ATOM 630 N N . PHE A 1 85 ? 7.976 0.249 -20.822 1.00 82.38 85 PHE A N 1
ATOM 631 C CA . PHE A 1 85 ? 6.773 0.963 -20.377 1.00 82.38 85 PHE A CA 1
ATOM 632 C C . PHE A 1 85 ? 5.646 0.019 -19.915 1.00 82.38 85 PHE A C 1
ATOM 634 O O . PHE A 1 85 ? 5.002 0.260 -18.895 1.00 82.38 85 PHE A O 1
ATOM 641 N N . PHE A 1 86 ? 5.447 -1.101 -20.614 1.00 85.19 86 PHE A N 1
ATOM 642 C CA . PHE A 1 86 ? 4.425 -2.091 -20.261 1.00 85.19 86 PHE A CA 1
ATOM 643 C C . PHE A 1 86 ? 4.675 -2.755 -18.904 1.00 85.19 86 PHE A C 1
ATOM 645 O O . PHE A 1 86 ? 3.729 -3.034 -18.166 1.00 85.19 86 PHE A O 1
ATOM 652 N N . THR A 1 87 ? 5.936 -2.983 -18.537 1.00 87.38 87 THR A N 1
ATOM 653 C CA . THR A 1 87 ? 6.283 -3.556 -17.231 1.00 87.38 87 THR A CA 1
ATOM 654 C C . THR A 1 87 ? 5.981 -2.571 -16.100 1.00 87.38 87 THR A C 1
ATOM 656 O O . THR A 1 87 ? 5.429 -2.975 -15.077 1.00 87.38 87 THR A O 1
ATOM 659 N N . LEU A 1 88 ? 6.267 -1.277 -16.295 1.00 87.94 88 LEU A N 1
ATOM 660 C CA . LEU A 1 88 ? 5.894 -0.222 -15.345 1.00 87.94 88 LEU A CA 1
ATOM 661 C C . LEU A 1 88 ? 4.376 -0.142 -15.154 1.00 87.94 88 LEU A C 1
ATOM 663 O O . LEU A 1 88 ? 3.901 -0.094 -14.020 1.00 87.94 88 LEU A O 1
ATOM 667 N N . LEU A 1 89 ? 3.614 -0.187 -16.251 1.00 89.88 89 LEU A N 1
ATOM 668 C CA . LEU A 1 89 ? 2.153 -0.198 -16.203 1.00 89.88 89 LEU A CA 1
ATOM 669 C C . LEU A 1 89 ? 1.616 -1.441 -15.479 1.00 89.88 89 LEU A C 1
ATOM 671 O O . LEU A 1 89 ? 0.699 -1.339 -14.671 1.00 89.88 89 LEU A O 1
ATOM 675 N N . THR A 1 90 ? 2.215 -2.609 -15.718 1.00 90.25 90 THR A N 1
ATOM 676 C CA . THR A 1 90 ? 1.834 -3.861 -15.046 1.00 90.25 90 THR A CA 1
ATOM 677 C C . THR A 1 90 ? 2.051 -3.771 -13.534 1.00 90.25 90 THR A C 1
ATOM 679 O O . THR A 1 90 ? 1.159 -4.121 -12.766 1.00 90.25 90 THR A O 1
ATOM 682 N N . LEU A 1 91 ? 3.201 -3.249 -13.092 1.00 89.31 91 LEU A N 1
ATOM 683 C CA . LEU A 1 91 ? 3.485 -3.006 -11.673 1.00 89.31 91 LEU A CA 1
ATOM 684 C C . LEU A 1 91 ? 2.470 -2.043 -11.044 1.00 89.31 91 LEU A C 1
ATOM 686 O O . LEU A 1 91 ? 1.965 -2.310 -9.954 1.00 89.31 91 LEU A O 1
ATOM 690 N N . LEU A 1 92 ? 2.128 -0.962 -11.751 1.00 90.75 92 LEU A N 1
ATOM 691 C CA . LEU A 1 92 ? 1.120 0.003 -11.310 1.00 90.75 92 LEU A CA 1
ATOM 692 C C . LEU A 1 92 ? -0.265 -0.648 -11.159 1.00 90.75 92 LEU A C 1
ATOM 694 O O . LEU A 1 92 ? -0.953 -0.417 -10.168 1.00 90.75 92 LEU A O 1
ATOM 698 N N . LEU A 1 93 ? -0.669 -1.495 -12.109 1.00 92.25 93 LEU A N 1
ATOM 699 C CA . LEU A 1 93 ? -1.948 -2.205 -12.051 1.00 92.25 93 LEU A CA 1
ATOM 700 C C . LEU A 1 93 ? -1.991 -3.213 -10.901 1.00 92.25 93 LEU A C 1
ATOM 702 O O . LEU A 1 93 ? -2.969 -3.238 -10.161 1.00 92.25 93 LEU A O 1
ATOM 706 N N . ILE A 1 94 ? -0.932 -4.001 -10.693 1.00 91.56 94 ILE A N 1
ATOM 707 C CA . ILE A 1 94 ? -0.852 -4.929 -9.552 1.00 91.56 94 ILE A CA 1
ATOM 708 C C . ILE A 1 94 ? -0.943 -4.150 -8.234 1.00 91.56 94 ILE A C 1
ATOM 710 O O . ILE A 1 94 ? -1.628 -4.580 -7.301 1.00 91.56 94 ILE A O 1
ATOM 714 N N . TRP A 1 95 ? -0.306 -2.979 -8.161 1.00 89.88 95 TRP A N 1
ATOM 715 C CA . TRP A 1 95 ? -0.400 -2.119 -6.990 1.00 89.88 95 TRP A CA 1
ATOM 716 C C . TRP A 1 95 ? -1.832 -1.655 -6.721 1.00 89.88 95 TRP A C 1
ATOM 718 O O . TRP A 1 95 ? -2.368 -1.917 -5.645 1.00 89.88 95 TRP A O 1
ATOM 728 N N . LEU A 1 96 ? -2.465 -1.001 -7.695 1.00 92.38 96 LEU A N 1
ATOM 729 C CA . LEU A 1 96 ? -3.769 -0.367 -7.506 1.00 92.38 96 LEU A CA 1
ATOM 730 C C . LEU A 1 96 ? -4.921 -1.378 -7.419 1.00 92.38 96 LEU A C 1
ATOM 732 O O . LEU A 1 96 ? -5.846 -1.180 -6.636 1.00 92.38 96 LEU A O 1
ATOM 736 N N . VAL A 1 97 ? -4.872 -2.458 -8.202 1.00 93.00 97 VAL A N 1
ATOM 737 C CA . VAL A 1 97 ? -5.974 -3.430 -8.326 1.00 93.00 97 VAL A CA 1
ATOM 738 C C . VAL A 1 97 ? -5.879 -4.548 -7.294 1.00 93.00 97 VAL A C 1
ATOM 740 O O . VAL A 1 97 ? -6.907 -5.092 -6.905 1.00 93.00 97 VAL A O 1
ATOM 743 N N . VAL A 1 98 ? -4.674 -4.908 -6.839 1.00 92.38 98 VAL A N 1
ATOM 744 C CA . VAL A 1 98 ? -4.486 -6.045 -5.924 1.00 92.38 98 VAL A CA 1
ATOM 745 C C . VAL A 1 98 ? -3.965 -5.588 -4.567 1.00 92.38 98 VAL A C 1
ATOM 747 O O . VAL A 1 98 ? -4.623 -5.812 -3.556 1.00 92.38 98 VAL A O 1
ATOM 750 N N . SER A 1 99 ? -2.811 -4.919 -4.520 1.00 91.56 99 SER A N 1
ATOM 751 C CA . SER A 1 99 ? -2.163 -4.555 -3.248 1.00 91.56 99 SER A CA 1
ATOM 752 C C . SER A 1 99 ? -3.000 -3.569 -2.421 1.00 91.56 99 SER A C 1
ATOM 754 O O . SER A 1 99 ? -3.201 -3.802 -1.228 1.00 91.56 99 SER A O 1
ATOM 756 N N . VAL A 1 100 ? -3.551 -2.515 -3.036 1.00 92.94 100 VAL A N 1
ATOM 757 C CA . VAL A 1 100 ? -4.396 -1.522 -2.348 1.00 92.94 100 VAL A CA 1
ATOM 758 C C . VAL A 1 100 ? -5.649 -2.150 -1.716 1.00 92.94 100 VAL A C 1
ATOM 760 O O . VAL A 1 100 ? -5.814 -2.001 -0.503 1.00 92.94 100 VAL A O 1
ATOM 763 N N . PRO A 1 101 ? -6.526 -2.871 -2.446 1.00 92.88 101 PRO A N 1
ATOM 764 C CA . PRO A 1 101 ? -7.703 -3.476 -1.823 1.00 92.88 101 PRO A CA 1
ATOM 765 C C . PRO A 1 101 ? -7.336 -4.549 -0.798 1.00 92.88 101 PRO A C 1
ATOM 767 O O . PRO A 1 101 ? -8.022 -4.673 0.214 1.00 92.88 101 PRO A O 1
ATOM 770 N N . LEU A 1 102 ? -6.236 -5.280 -0.997 1.00 92.56 102 LEU A N 1
ATOM 771 C CA . LEU A 1 102 ? -5.771 -6.261 -0.020 1.00 92.56 102 LEU A CA 1
ATOM 772 C C . LEU A 1 102 ? -5.282 -5.601 1.282 1.00 92.56 102 LEU A C 1
ATOM 774 O O . LEU A 1 102 ? -5.543 -6.115 2.368 1.00 92.56 102 LEU A O 1
ATOM 778 N N . ASN A 1 103 ? -4.627 -4.441 1.194 1.00 94.81 103 ASN A N 1
ATOM 779 C CA . ASN A 1 103 ? -4.233 -3.639 2.355 1.00 94.81 103 ASN A CA 1
ATOM 780 C C . ASN A 1 103 ? -5.468 -3.127 3.111 1.00 94.81 103 ASN A C 1
ATOM 782 O O . ASN A 1 103 ? -5.581 -3.335 4.318 1.00 94.81 103 ASN A O 1
ATOM 786 N N . VAL A 1 104 ? -6.448 -2.571 2.388 1.00 93.00 104 VAL A N 1
ATOM 787 C CA . VAL A 1 104 ? -7.736 -2.139 2.959 1.00 93.00 104 VAL A CA 1
ATOM 788 C C . VAL A 1 104 ? -8.447 -3.302 3.655 1.00 93.00 104 VAL A C 1
ATOM 790 O O . VAL A 1 104 ? -8.977 -3.130 4.753 1.00 93.00 104 VAL A O 1
ATOM 793 N N . LEU A 1 105 ? -8.428 -4.495 3.054 1.00 94.06 105 LEU A N 1
ATOM 794 C CA . LEU A 1 105 ? -8.994 -5.704 3.645 1.00 94.06 105 LEU A CA 1
ATOM 795 C C . LEU A 1 105 ? -8.271 -6.086 4.947 1.00 94.06 105 LEU A C 1
ATOM 797 O O . LEU A 1 105 ? -8.927 -6.368 5.949 1.00 94.06 105 LEU A O 1
ATOM 801 N N . GLY A 1 106 ? -6.937 -6.032 4.967 1.00 91.56 106 GLY A N 1
ATOM 802 C CA . GLY A 1 106 ? -6.134 -6.232 6.177 1.00 91.56 106 GLY A CA 1
ATOM 803 C C . GLY A 1 106 ? -6.485 -5.236 7.282 1.00 91.56 106 GLY A C 1
ATOM 804 O O . GLY A 1 106 ? -6.729 -5.632 8.424 1.00 91.56 106 GLY A O 1
ATOM 805 N N . SER A 1 107 ? -6.607 -3.951 6.941 1.00 91.62 107 SER A N 1
ATOM 806 C CA . SER A 1 107 ? -7.026 -2.912 7.886 1.00 91.62 107 SER A CA 1
ATOM 807 C C . SER A 1 107 ? -8.449 -3.124 8.399 1.00 91.62 107 SER A C 1
ATOM 809 O O . SER A 1 107 ? -8.702 -2.941 9.588 1.00 91.62 107 SER A O 1
ATOM 811 N N . PHE A 1 108 ? -9.377 -3.574 7.550 1.00 90.69 108 PHE A N 1
ATOM 812 C CA . PHE A 1 108 ? -10.749 -3.890 7.953 1.00 90.69 108 PHE A CA 1
ATOM 813 C C . PHE A 1 108 ? -10.801 -4.991 9.021 1.00 90.69 108 PHE A C 1
ATOM 815 O O . PHE A 1 108 ? -11.500 -4.837 10.025 1.00 90.69 108 PHE A O 1
ATOM 822 N N . PHE A 1 109 ? -10.027 -6.069 8.853 1.00 90.81 109 PHE A N 1
ATOM 823 C CA . PHE A 1 109 ? -9.898 -7.101 9.885 1.00 90.81 109 PHE A CA 1
ATOM 824 C C . PHE A 1 109 ? -9.215 -6.570 11.151 1.00 90.81 109 PHE A C 1
ATOM 826 O O . PHE A 1 109 ? -9.658 -6.884 12.255 1.00 90.81 109 PHE A O 1
ATOM 833 N N . GLY A 1 110 ? -8.199 -5.716 11.008 1.00 86.81 110 GLY A N 1
ATOM 834 C CA . GLY A 1 110 ? -7.512 -5.087 12.138 1.00 86.81 110 GLY A CA 1
ATOM 835 C C . GLY A 1 110 ? -8.422 -4.194 12.989 1.00 86.81 110 GLY A C 1
ATOM 836 O O . GLY A 1 110 ? -8.298 -4.200 14.211 1.00 86.81 110 GLY A O 1
ATOM 837 N N . TYR A 1 111 ? -9.370 -3.480 12.370 1.00 87.00 111 TYR A N 1
ATOM 838 C CA . TYR A 1 111 ? -10.331 -2.616 13.070 1.00 87.00 111 TYR A CA 1
ATOM 839 C C . TYR A 1 111 ? -11.503 -3.355 13.722 1.00 87.00 111 TYR A C 1
ATOM 841 O O . TYR A 1 111 ? -12.155 -2.781 14.595 1.00 87.00 111 TYR A O 1
ATOM 849 N N . LYS A 1 112 ? -11.814 -4.581 13.284 1.00 84.38 112 LYS A N 1
ATOM 850 C CA . LYS A 1 112 ? -12.865 -5.409 13.899 1.00 84.38 112 LYS A CA 1
ATOM 851 C C . LYS A 1 112 ? -12.432 -6.036 15.220 1.00 84.38 112 LYS A C 1
ATOM 853 O O . LYS A 1 112 ? -13.287 -6.389 16.022 1.00 84.38 112 LYS A O 1
ATOM 858 N N . MET A 1 113 ? -11.131 -6.215 15.421 1.00 82.44 113 MET A N 1
ATOM 859 C CA . MET A 1 113 ? -10.597 -6.797 16.648 1.00 82.44 113 MET A CA 1
ATOM 860 C C . MET A 1 113 ? -10.577 -5.765 17.772 1.00 82.44 113 MET A C 1
ATOM 862 O O . MET A 1 113 ? -10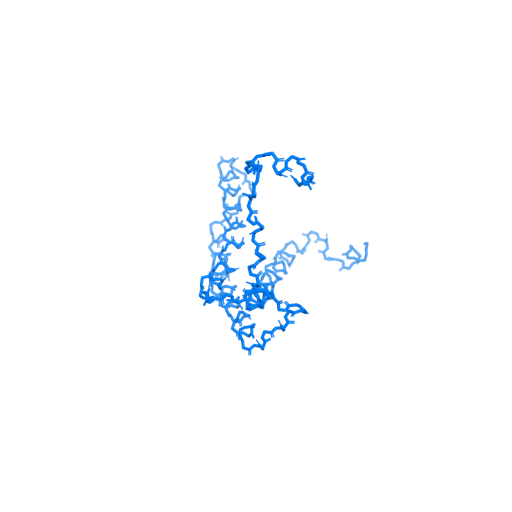.227 -4.605 17.549 1.00 82.44 113 MET A O 1
ATOM 866 N N . GLU A 1 114 ? -10.903 -6.208 18.985 1.00 74.38 114 GLU A N 1
ATOM 867 C CA . GLU A 1 114 ? -10.906 -5.347 20.166 1.00 74.38 114 GLU A CA 1
ATOM 868 C C . GLU A 1 114 ? -9.515 -4.728 20.402 1.00 74.38 114 GLU A C 1
ATOM 870 O O . GLU A 1 114 ? -8.494 -5.419 20.233 1.00 74.38 114 GLU A O 1
ATOM 875 N N . PRO A 1 115 ? -9.438 -3.426 20.742 1.00 72.69 115 PRO A N 1
ATOM 876 C CA . PRO A 1 115 ? -8.176 -2.774 21.060 1.00 72.69 115 PRO A CA 1
ATOM 877 C C . PRO A 1 115 ? -7.498 -3.508 22.217 1.00 72.69 115 PRO A C 1
ATOM 879 O O . PRO A 1 115 ? -8.137 -3.817 23.217 1.00 72.69 115 PRO A O 1
ATOM 882 N N . VAL A 1 116 ? -6.196 -3.774 22.098 1.00 72.00 116 VAL A N 1
ATOM 883 C CA . VAL A 1 116 ? -5.439 -4.282 23.248 1.00 72.00 116 VAL A CA 1
ATOM 884 C C . VAL A 1 116 ? -5.374 -3.166 24.279 1.00 72.00 116 VAL A C 1
ATOM 886 O O . VAL A 1 116 ? -4.886 -2.076 23.969 1.00 72.00 116 VAL A O 1
ATOM 889 N N . GLU A 1 117 ? -5.869 -3.432 25.485 1.00 66.25 117 GLU A N 1
ATOM 890 C CA . GLU A 1 117 ? -5.740 -2.498 26.596 1.00 66.25 117 GLU A CA 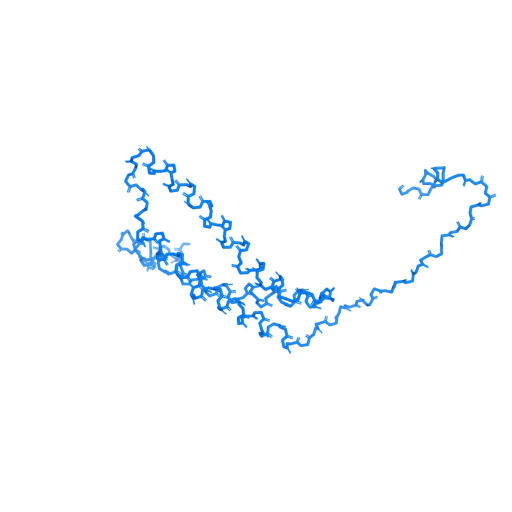1
ATOM 891 C C . GLU A 1 117 ? -4.255 -2.285 26.906 1.00 66.25 117 GLU A C 1
ATOM 893 O O . GLU A 1 117 ? -3.505 -3.228 27.171 1.00 66.25 117 GLU A O 1
ATOM 898 N N . LEU A 1 118 ? -3.808 -1.031 26.838 1.00 66.62 118 LEU A N 1
ATOM 899 C CA . LEU A 1 118 ? -2.444 -0.687 27.215 1.00 66.62 118 LEU A CA 1
ATOM 900 C C . LEU A 1 118 ? -2.266 -0.934 28.725 1.00 66.62 118 LEU A C 1
ATOM 902 O O . LEU A 1 118 ? -3.124 -0.526 29.511 1.00 66.62 118 LEU A O 1
ATOM 906 N N . PRO A 1 119 ? -1.135 -1.525 29.163 1.00 69.81 119 PRO A N 1
ATOM 907 C CA . PRO A 1 119 ? -0.911 -1.924 30.559 1.00 69.81 119 PRO A CA 1
ATOM 908 C C . PRO A 1 119 ? -0.927 -0.751 31.552 1.00 69.81 119 PRO A C 1
ATOM 910 O O . PRO A 1 119 ? -1.029 -0.956 32.760 1.00 69.81 119 PRO A O 1
ATOM 913 N N . ARG A 1 120 ? -0.851 0.493 31.065 1.00 58.28 120 ARG A N 1
ATOM 914 C CA . ARG A 1 120 ? -1.183 1.689 31.839 1.00 58.28 120 ARG A CA 1
ATOM 915 C C . ARG A 1 120 ? -2.227 2.509 31.101 1.00 58.28 120 ARG A C 1
ATOM 917 O O . ARG A 1 120 ? -1.971 2.992 30.000 1.00 58.28 120 ARG A O 1
ATOM 924 N N . LYS A 1 121 ? -3.343 2.786 31.778 1.00 60.25 121 LYS A N 1
ATOM 925 C CA . LYS A 1 121 ? -4.151 3.971 31.480 1.00 60.25 121 LYS A CA 1
ATOM 926 C C . LYS A 1 121 ? -3.257 5.183 31.733 1.00 60.25 121 LYS A C 1
ATOM 928 O O . LYS A 1 121 ? -2.725 5.332 32.835 1.00 60.25 121 LYS A O 1
ATOM 933 N N . VAL A 1 122 ? -3.033 6.011 30.715 1.00 59.62 122 VAL A N 1
ATOM 934 C CA . VAL A 1 122 ? -2.359 7.299 30.898 1.00 59.62 122 VAL A CA 1
ATOM 935 C C . VAL A 1 122 ? -3.279 8.102 31.802 1.00 59.62 122 VAL A C 1
ATOM 937 O O . VAL A 1 122 ? -4.318 8.554 31.345 1.00 59.62 122 VAL A O 1
ATOM 940 N N . ASN A 1 123 ? -2.971 8.184 33.096 1.00 61.31 123 ASN A N 1
ATOM 941 C C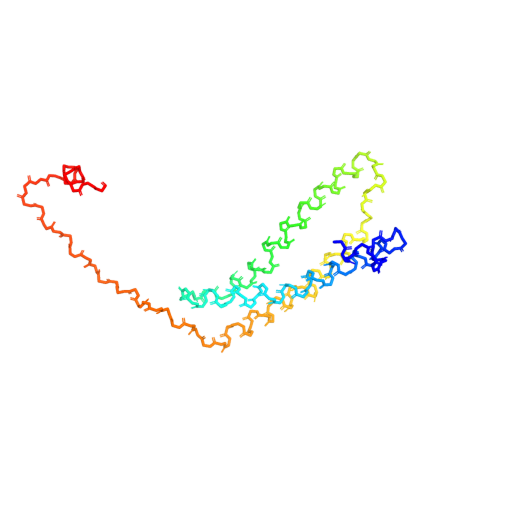A . ASN A 1 123 ? -3.711 9.040 34.009 1.00 61.31 123 ASN A CA 1
ATOM 942 C C . ASN A 1 123 ? -3.375 10.481 33.602 1.00 61.31 123 ASN A C 1
ATOM 944 O O . ASN A 1 123 ? -2.238 10.898 33.842 1.00 61.31 123 ASN A O 1
ATOM 948 N N . PRO A 1 124 ? -4.290 11.250 32.985 1.00 61.94 124 PRO A N 1
ATOM 949 C CA . PRO A 1 124 ? -4.020 12.625 32.588 1.00 61.94 124 PRO A CA 1
ATOM 950 C C . PRO A 1 124 ? -4.127 13.559 33.800 1.00 61.94 124 PRO A C 1
ATOM 952 O O . PRO A 1 124 ? -4.535 14.708 33.668 1.00 61.94 124 PRO A O 1
ATOM 955 N N . ALA A 1 125 ? -3.787 13.070 34.998 1.00 63.91 125 ALA A N 1
ATOM 956 C CA . ALA A 1 125 ? -3.681 13.894 36.182 1.00 63.91 125 ALA A CA 1
ATOM 957 C C . ALA A 1 125 ? -2.639 14.975 35.891 1.00 63.91 125 ALA A C 1
ATOM 959 O O . ALA A 1 125 ? -1.436 14.704 35.835 1.00 63.91 125 ALA A O 1
ATOM 960 N N . HIS A 1 126 ? -3.132 16.193 35.668 1.00 58.59 126 HIS A N 1
ATOM 961 C CA . HIS A 1 126 ? -2.319 17.392 35.626 1.00 58.59 126 HIS A CA 1
ATOM 962 C C . HIS A 1 126 ? -1.556 17.420 36.940 1.00 58.59 126 HIS A C 1
ATOM 964 O O . HIS A 1 126 ? -2.147 17.599 38.004 1.00 58.59 126 HIS A O 1
ATOM 970 N N . ARG A 1 127 ? -0.251 17.156 36.879 1.00 68.50 127 ARG A N 1
ATOM 971 C CA . ARG A 1 127 ? 0.609 17.346 38.041 1.00 68.50 127 ARG A CA 1
ATOM 972 C C . ARG A 1 127 ? 0.434 18.812 38.444 1.00 68.50 127 ARG A C 1
ATOM 974 O O . ARG A 1 127 ? 0.655 19.667 37.583 1.00 68.50 127 ARG A O 1
ATOM 981 N N . PRO A 1 128 ? -0.011 19.111 39.675 1.00 70.44 128 PRO A N 1
ATOM 982 C CA . PRO A 1 128 ? -0.104 20.487 40.128 1.00 70.44 128 PRO A CA 1
ATOM 983 C C . PRO A 1 128 ? 1.282 21.114 39.996 1.00 70.44 128 PRO A C 1
ATOM 985 O O . PRO A 1 128 ? 2.258 20.574 40.519 1.00 70.44 128 PRO A O 1
ATOM 988 N N . ILE A 1 129 ? 1.379 22.203 39.238 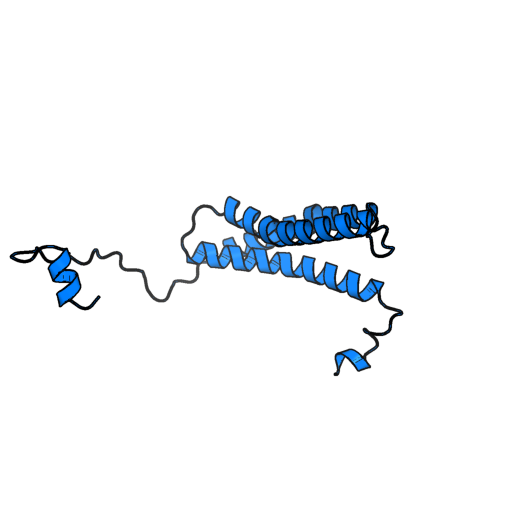1.00 65.06 129 ILE A N 1
ATOM 989 C CA . ILE A 1 129 ? 2.605 22.992 39.171 1.00 65.06 129 ILE A CA 1
ATOM 990 C C . ILE A 1 129 ? 2.699 23.685 40.536 1.00 65.06 129 ILE A C 1
ATOM 992 O O . ILE A 1 129 ? 1.755 24.393 40.891 1.00 65.06 129 ILE A O 1
ATOM 996 N N . PRO A 1 130 ? 3.754 23.448 41.335 1.00 74.56 130 PRO A N 1
ATOM 997 C CA . PRO A 1 130 ? 3.890 24.108 42.626 1.00 74.56 130 PRO A CA 1
ATOM 998 C C . PRO A 1 130 ? 3.906 25.629 42.425 1.00 74.56 130 PRO A C 1
ATOM 1000 O O . PRO A 1 130 ? 4.613 26.135 41.551 1.00 74.56 130 PRO A O 1
ATOM 1003 N N . GLU A 1 131 ? 3.113 26.355 43.215 1.00 66.19 131 GLU A N 1
ATOM 1004 C CA . GLU A 1 131 ? 3.067 27.816 43.164 1.00 66.19 131 GLU A CA 1
ATOM 1005 C C . GLU A 1 131 ? 4.416 28.397 43.619 1.00 66.19 131 GLU A C 1
ATOM 1007 O O . GLU A 1 131 ? 4.951 28.086 44.686 1.00 66.19 131 GLU A O 1
ATOM 1012 N N . TYR A 1 132 ? 5.001 29.222 42.756 1.00 60.50 132 TYR A N 1
ATOM 1013 C CA . TYR A 1 132 ? 6.316 29.836 42.916 1.00 60.50 132 TYR A CA 1
ATOM 1014 C C . TYR A 1 132 ? 6.249 30.970 43.945 1.00 60.50 132 TYR A C 1
ATOM 1016 O O . TYR A 1 132 ? 5.888 32.096 43.621 1.00 60.50 132 TYR A O 1
ATOM 1024 N N . SER A 1 133 ? 6.625 30.696 45.197 1.00 62.22 133 SER A N 1
ATOM 1025 C CA . SER A 1 133 ? 6.579 31.722 46.252 1.00 62.22 133 SER A CA 1
ATOM 1026 C C . SER A 1 133 ? 7.800 32.657 46.289 1.00 62.22 133 SER A C 1
ATOM 1028 O O . SER A 1 133 ? 7.748 33.655 47.006 1.00 62.22 133 SER A O 1
ATOM 1030 N N . PHE A 1 134 ? 8.903 32.378 45.575 1.00 61.06 134 PHE A N 1
ATOM 1031 C CA . PHE A 1 134 ? 10.095 33.248 45.667 1.00 61.06 134 PHE A CA 1
ATOM 1032 C C . PHE A 1 134 ? 11.089 33.221 44.490 1.00 61.06 134 PHE A C 1
ATOM 1034 O O . PHE A 1 134 ? 11.944 34.097 44.395 1.00 61.06 134 PHE A O 1
ATOM 1041 N N . MET A 1 135 ? 11.015 32.243 43.581 1.00 63.31 135 MET A N 1
ATOM 1042 C CA . MET A 1 135 ? 12.015 32.053 42.521 1.00 63.31 135 MET A CA 1
ATOM 1043 C C . MET A 1 135 ? 11.356 32.088 41.143 1.00 63.31 135 MET A C 1
ATOM 1045 O O . MET A 1 135 ? 10.356 31.412 40.912 1.00 63.31 135 MET A O 1
ATOM 1049 N N . GLY A 1 136 ? 11.916 32.885 40.229 1.00 71.94 136 GLY A N 1
ATOM 1050 C CA . GLY A 1 136 ? 11.436 32.968 38.851 1.00 71.94 136 GLY A CA 1
ATOM 1051 C C . GLY A 1 136 ? 11.599 31.640 38.088 1.00 71.94 136 GLY A C 1
ATOM 1052 O O . GLY A 1 136 ? 12.444 30.819 38.460 1.00 71.94 136 GLY A O 1
ATOM 1053 N N . PRO A 1 137 ? 10.843 31.431 36.991 1.00 65.56 137 PRO A N 1
ATOM 1054 C CA . PRO A 1 137 ? 10.766 30.148 36.280 1.00 65.56 137 PRO A CA 1
ATOM 1055 C C . PRO A 1 137 ? 12.125 29.592 35.837 1.00 65.56 137 PRO A C 1
ATOM 1057 O O . PRO A 1 137 ? 12.353 28.387 35.860 1.00 65.56 137 PRO A O 1
ATOM 1060 N N . THR A 1 138 ? 13.052 30.475 35.470 1.00 67.94 138 THR A N 1
ATOM 1061 C CA . THR A 1 138 ? 14.392 30.128 34.983 1.00 67.94 138 THR A CA 1
ATOM 1062 C C . THR A 1 138 ? 15.309 29.603 36.083 1.00 67.94 138 THR A C 1
ATOM 1064 O O . THR A 1 138 ? 16.041 28.641 35.871 1.00 67.94 138 THR A O 1
ATOM 1067 N N . ALA A 1 139 ? 15.249 30.190 37.278 1.00 67.81 139 ALA A N 1
ATOM 1068 C CA . ALA A 1 139 ? 16.075 29.780 38.408 1.00 67.81 139 ALA A CA 1
ATOM 1069 C C . ALA A 1 139 ? 15.631 28.418 38.973 1.00 67.81 139 ALA A C 1
ATOM 1071 O O . ALA A 1 139 ? 16.459 27.632 39.425 1.00 67.81 139 ALA A O 1
ATOM 1072 N N . TYR A 1 140 ? 14.335 28.106 38.882 1.00 67.56 140 TYR A N 1
ATOM 1073 C CA . TYR A 1 140 ? 13.792 26.811 39.287 1.00 67.56 140 TYR A CA 1
ATOM 1074 C C . TYR A 1 140 ? 14.254 25.659 38.381 1.00 67.56 140 TYR A C 1
ATOM 1076 O O . TYR A 1 140 ? 14.631 24.604 38.887 1.00 67.56 140 TYR A O 1
ATOM 1084 N N . VAL A 1 141 ? 14.298 25.858 37.057 1.00 74.25 141 VAL A N 1
ATOM 1085 C CA . VAL A 1 141 ? 14.818 24.848 36.109 1.00 74.25 141 VAL A CA 1
ATOM 1086 C C . VAL A 1 141 ? 16.280 24.515 36.426 1.00 74.25 141 VAL A C 1
ATOM 1088 O O . VAL A 1 141 ? 16.643 23.349 36.530 1.00 74.25 141 VAL A O 1
ATOM 1091 N N . ILE A 1 142 ? 17.092 25.535 36.719 1.00 71.56 142 ILE A N 1
ATOM 1092 C CA . ILE A 1 142 ? 18.514 25.360 37.047 1.00 71.56 142 ILE A CA 1
ATOM 1093 C C . ILE A 1 142 ? 18.713 24.601 38.371 1.00 71.56 142 ILE A C 1
ATOM 1095 O O . ILE A 1 142 ? 19.585 23.741 38.459 1.00 71.56 142 ILE A O 1
ATOM 1099 N N . VAL A 1 143 ? 17.915 24.893 39.404 1.00 72.94 143 VAL A N 1
ATOM 1100 C CA . VAL A 1 143 ? 18.038 24.240 40.724 1.00 72.94 143 VAL A CA 1
ATOM 1101 C C . VAL A 1 143 ? 17.447 22.827 40.734 1.00 72.94 143 VAL A C 1
ATOM 1103 O O . VAL A 1 143 ? 17.939 21.962 41.456 1.00 72.94 143 VAL A O 1
ATOM 1106 N N . SER A 1 144 ? 16.398 22.579 39.947 1.00 68.56 144 SER A N 1
ATOM 1107 C CA . SER A 1 144 ? 15.704 21.283 39.907 1.00 68.56 144 SER A CA 1
ATOM 1108 C C . SER A 1 144 ? 16.403 20.217 39.055 1.00 68.56 144 SER A C 1
ATOM 1110 O O . SER A 1 144 ? 16.027 19.049 39.144 1.00 68.56 144 SER A O 1
ATOM 1112 N N . GLY A 1 145 ? 17.447 20.577 38.298 1.00 60.78 145 GLY A N 1
ATOM 1113 C CA . GLY A 1 145 ? 18.296 19.613 37.591 1.00 60.78 145 GLY A CA 1
ATOM 1114 C C . GLY A 1 145 ? 17.578 18.839 36.480 1.00 60.78 145 GLY A C 1
ATOM 1115 O O . GLY A 1 145 ? 17.887 17.665 36.273 1.00 60.78 145 GLY A O 1
ATOM 1116 N N . VAL A 1 146 ? 16.625 19.483 35.796 1.00 51.84 146 VAL A N 1
ATOM 1117 C CA . VAL A 1 146 ? 16.023 19.015 34.532 1.00 51.84 146 VAL A CA 1
ATOM 1118 C C . VAL A 1 146 ? 16.496 19.896 33.387 1.00 51.84 146 VAL A C 1
ATOM 1120 O O . VAL A 1 146 ? 16.467 21.134 33.557 1.00 51.84 146 VAL A O 1
#

Secondary structure (DSSP, 8-state):
-HHHHTSTTSTT-HHHHHHHHHHHHHHHHHHHHHHHHHHHHHTT---HHHHHHHHHHHHHHHHHHHHHHHHHHHHHTT-TTPPPHHHHHHHHHHIIIIIHHHHHHHHHHHHHSPPPPPSS------PPPPP-SS--HHHHHHHHT-

Foldseek 3Di:
DVVVVVCCPDPVCPVVVVVVVLVVLLVVLLVLLLVQLQVCVLVVHDCLPCSLVCSLCVPLVVVLVVVVVVLVVCVVVVHPPRDDPVVNVVSVCCSPVRSSVSSVVSNVVNNVDDHDHDPDDPPPPPPPDPDDPDDDPVVCCVVVVD